Protein AF-A0A7S2Q9R3-F1 (afdb_monomer_lite)

Secondary structure (DSSP, 8-state):
---------S-HHHHHHHHHHTS-HHHHHHHTT--GGG---SSHHHHHHHHHHHTT--GGGGGSPPPSS-HHHHHHHHHHHHHHHHHHHHHHHHTT-TTTTT-TTPPPPTT--HHHHHHHHHHHHHTT--

pLDDT: mean 79.77, std 18.44, range [36.88, 96.44]

Structure (mmCIF, N/CA/C/O backbone):
data_AF-A0A7S2Q9R3-F1
#
_entry.id   AF-A0A7S2Q9R3-F1
#
loop_
_atom_site.group_PDB
_atom_site.id
_atom_site.type_symbol
_atom_site.label_atom_id
_atom_site.label_alt_id
_atom_site.label_comp_id
_atom_site.label_asym_id
_atom_site.label_entity_id
_atom_site.label_seq_id
_atom_site.pdbx_PDB_ins_code
_atom_site.Cartn_x
_atom_site.Cartn_y
_atom_site.Cartn_z
_atom_site.occupancy
_atom_site.B_iso_or_equiv
_atom_site.auth_seq_id
_atom_site.auth_comp_id
_atom_site.auth_asym_id
_atom_site.auth_atom_id
_atom_site.pdbx_PDB_model_num
ATOM 1 N N . GLY A 1 1 ? 52.108 -11.348 1.096 1.00 38.44 1 GLY A N 1
ATOM 2 C CA . GLY A 1 1 ? 50.704 -11.233 1.524 1.00 38.44 1 GLY A CA 1
ATOM 3 C C . GLY A 1 1 ? 50.099 -10.100 0.743 1.00 38.44 1 GLY A C 1
ATOM 4 O O . GLY A 1 1 ? 50.620 -9.000 0.836 1.00 38.44 1 GLY A O 1
ATOM 5 N N . VAL A 1 2 ? 49.121 -10.383 -0.111 1.00 39.88 2 VAL A N 1
ATOM 6 C CA . VAL A 1 2 ? 48.513 -9.357 -0.965 1.00 39.88 2 VAL A CA 1
ATOM 7 C C . VAL A 1 2 ? 47.555 -8.548 -0.098 1.00 39.88 2 VAL A C 1
ATOM 9 O O . VAL A 1 2 ? 46.639 -9.112 0.500 1.00 39.88 2 VAL A O 1
ATOM 12 N N . ALA A 1 3 ? 47.826 -7.251 0.036 1.00 40.12 3 ALA A N 1
ATOM 13 C CA . ALA A 1 3 ? 46.938 -6.315 0.703 1.00 40.12 3 ALA A CA 1
ATOM 14 C C . ALA A 1 3 ? 45.683 -6.154 -0.162 1.00 40.12 3 ALA A C 1
ATOM 16 O O . ALA A 1 3 ? 45.778 -5.768 -1.324 1.00 40.12 3 ALA A O 1
ATOM 17 N N . TYR A 1 4 ? 44.520 -6.497 0.388 1.00 43.09 4 TYR A N 1
ATOM 18 C CA . TYR A 1 4 ? 43.245 -6.227 -0.264 1.00 43.09 4 TYR A CA 1
ATOM 19 C C . TYR A 1 4 ? 42.955 -4.733 -0.141 1.00 43.09 4 TYR A C 1
ATOM 21 O O . TYR A 1 4 ? 42.504 -4.248 0.897 1.00 43.09 4 TYR A O 1
ATOM 29 N N . GLU A 1 5 ? 43.270 -4.005 -1.205 1.00 40.88 5 GLU A N 1
ATOM 30 C CA . GLU A 1 5 ? 42.852 -2.628 -1.407 1.00 40.88 5 GLU A CA 1
ATOM 31 C C . GLU A 1 5 ? 41.356 -2.653 -1.750 1.00 40.88 5 GLU A C 1
ATOM 33 O O . GLU A 1 5 ? 40.945 -3.095 -2.824 1.00 40.88 5 GLU A O 1
ATOM 38 N N . TRP A 1 6 ? 40.509 -2.271 -0.794 1.00 46.41 6 TRP A N 1
ATOM 39 C CA . TRP A 1 6 ? 39.071 -2.152 -1.023 1.00 46.41 6 TRP A CA 1
ATOM 40 C C . TRP A 1 6 ? 38.798 -0.910 -1.881 1.00 46.41 6 TRP A C 1
ATOM 42 O O . TRP A 1 6 ? 38.482 0.160 -1.361 1.00 46.41 6 TRP A O 1
ATOM 52 N N . GLU A 1 7 ? 38.916 -1.049 -3.204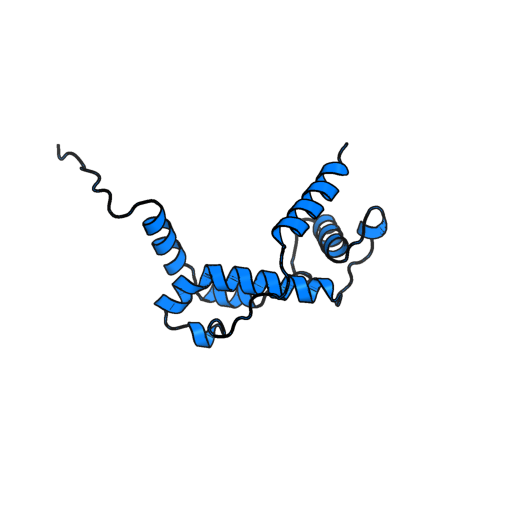 1.00 46.25 7 GLU A N 1
ATOM 53 C CA . GLU A 1 7 ? 38.433 -0.048 -4.158 1.00 46.25 7 GLU A CA 1
ATOM 54 C C . GLU A 1 7 ? 36.942 0.213 -3.894 1.00 46.25 7 GLU A C 1
ATOM 56 O O . GLU A 1 7 ? 36.100 -0.677 -4.032 1.00 46.25 7 GLU A O 1
ATOM 61 N N . HIS A 1 8 ? 36.604 1.447 -3.511 1.00 45.34 8 HIS A N 1
ATOM 62 C CA . HIS A 1 8 ? 35.232 1.935 -3.374 1.00 45.34 8 HIS A CA 1
ATOM 63 C C . HIS A 1 8 ? 34.519 1.952 -4.738 1.00 45.34 8 HIS A C 1
ATOM 65 O O . HIS A 1 8 ? 34.311 3.002 -5.346 1.00 45.34 8 HIS A O 1
ATOM 71 N N . LYS A 1 9 ? 34.111 0.782 -5.238 1.00 46.09 9 LYS A N 1
ATOM 72 C CA . LYS A 1 9 ? 33.249 0.659 -6.418 1.00 46.09 9 LYS A CA 1
ATOM 73 C C . LYS A 1 9 ? 31.791 0.808 -5.997 1.00 46.09 9 LYS A C 1
ATOM 75 O O . LYS A 1 9 ? 31.068 -0.164 -5.824 1.00 46.09 9 LYS A O 1
ATOM 80 N N . GLY A 1 10 ? 31.389 2.069 -5.842 1.00 46.31 10 GLY A N 1
ATOM 81 C CA . GLY A 1 10 ? 30.002 2.489 -5.660 1.00 46.31 10 GLY A CA 1
ATOM 82 C C . GLY A 1 10 ? 29.628 2.721 -4.197 1.00 46.31 10 GLY A C 1
ATOM 83 O O . GLY A 1 10 ? 29.591 1.795 -3.396 1.00 46.31 10 GLY A O 1
ATOM 84 N N . GLY A 1 11 ? 29.329 3.971 -3.836 1.00 50.28 11 GLY A N 1
ATOM 85 C CA . GLY A 1 11 ? 28.841 4.317 -2.496 1.00 50.28 11 GLY A CA 1
ATOM 86 C C . GLY A 1 11 ? 27.493 3.660 -2.156 1.00 50.28 11 GLY A C 1
ATOM 87 O O . GLY A 1 11 ? 26.920 2.920 -2.955 1.00 50.28 11 GLY A O 1
ATOM 88 N N . ALA A 1 12 ? 26.931 3.978 -0.985 1.00 54.56 12 ALA A N 1
ATOM 89 C CA . ALA A 1 12 ? 25.660 3.423 -0.487 1.00 54.56 12 ALA A CA 1
ATOM 90 C C . ALA A 1 12 ? 24.499 3.432 -1.515 1.00 54.56 12 ALA A C 1
ATOM 92 O O . ALA A 1 12 ? 23.642 2.547 -1.503 1.00 54.56 12 ALA A O 1
ATOM 93 N N . HIS A 1 13 ? 24.499 4.390 -2.446 1.00 52.59 13 HIS A N 1
ATOM 94 C CA . HIS A 1 13 ? 23.534 4.489 -3.544 1.00 52.59 13 HIS A CA 1
ATOM 95 C C . HIS A 1 13 ? 23.676 3.387 -4.610 1.00 52.59 13 HIS A C 1
ATOM 97 O O . HIS A 1 13 ? 22.663 2.882 -5.090 1.00 52.59 13 HIS A O 1
ATOM 103 N N . ALA A 1 14 ? 24.898 2.962 -4.943 1.00 58.28 14 ALA A N 1
ATOM 104 C CA . ALA A 1 14 ? 25.141 1.900 -5.922 1.00 58.28 14 ALA A CA 1
ATOM 105 C C . ALA A 1 14 ? 24.702 0.527 -5.385 1.00 58.28 14 ALA A C 1
ATOM 107 O O . ALA A 1 14 ? 24.071 -0.249 -6.099 1.00 58.28 14 ALA A O 1
ATOM 108 N N . PHE A 1 15 ? 24.939 0.265 -4.094 1.00 67.44 15 PHE A N 1
ATOM 109 C CA . PHE A 1 15 ? 24.439 -0.938 -3.422 1.00 67.44 15 PHE A CA 1
ATOM 110 C C . PHE A 1 15 ? 22.910 -0.970 -3.330 1.00 67.44 15 PHE A C 1
ATOM 112 O O . PHE A 1 15 ? 22.306 -2.040 -3.403 1.00 67.44 15 PHE A O 1
ATOM 119 N N . LYS A 1 16 ? 22.258 0.189 -3.173 1.00 71.88 16 LYS A N 1
ATOM 120 C CA . LYS A 1 16 ? 20.793 0.278 -3.203 1.00 71.88 16 LYS A CA 1
ATOM 121 C C . LYS A 1 16 ? 20.251 -0.072 -4.591 1.00 71.88 16 LYS A C 1
ATOM 123 O O . LYS A 1 16 ? 19.437 -0.984 -4.685 1.00 71.88 16 LYS A O 1
ATOM 128 N N . ALA A 1 17 ? 20.765 0.568 -5.640 1.00 71.44 17 ALA A N 1
ATOM 129 C CA . ALA A 1 17 ? 20.323 0.325 -7.011 1.00 71.44 17 ALA A CA 1
ATOM 130 C C . ALA A 1 17 ? 20.529 -1.139 -7.444 1.00 71.44 17 ALA A C 1
ATOM 132 O O . ALA A 1 17 ? 19.622 -1.751 -8.000 1.00 71.44 17 ALA A O 1
ATOM 133 N N . ALA A 1 18 ? 21.680 -1.738 -7.114 1.00 75.69 18 ALA A N 1
ATOM 134 C CA . ALA A 1 18 ? 21.951 -3.144 -7.417 1.00 75.69 18 ALA A CA 1
ATOM 135 C C . ALA A 1 18 ? 20.953 -4.102 -6.739 1.00 75.69 18 ALA A C 1
ATOM 137 O O . ALA A 1 18 ? 20.521 -5.079 -7.348 1.00 75.69 18 ALA A O 1
ATOM 138 N N . ARG A 1 19 ? 20.548 -3.810 -5.492 1.00 75.62 19 ARG A N 1
ATOM 139 C CA . ARG A 1 19 ? 19.528 -4.601 -4.782 1.00 75.62 19 ARG A CA 1
ATOM 140 C C . ARG A 1 19 ? 18.133 -4.419 -5.369 1.00 75.62 19 ARG A C 1
ATOM 142 O O . ARG A 1 19 ? 17.392 -5.391 -5.448 1.00 75.62 19 ARG A O 1
ATOM 149 N N . GLU A 1 20 ? 17.781 -3.201 -5.767 1.00 81.12 20 GLU A N 1
ATOM 150 C CA . GLU A 1 20 ? 16.466 -2.904 -6.342 1.00 81.12 20 GLU A CA 1
ATOM 151 C C . GLU A 1 20 ? 16.290 -3.570 -7.706 1.00 81.12 20 GLU A C 1
ATOM 153 O O . GLU A 1 20 ? 15.246 -4.163 -7.943 1.00 81.12 20 GLU A O 1
ATOM 158 N N . VAL A 1 21 ? 17.317 -3.578 -8.563 1.00 84.69 21 VAL A N 1
ATOM 159 C CA . VAL A 1 21 ? 17.271 -4.275 -9.863 1.00 84.69 21 VAL A CA 1
ATOM 160 C C . VAL A 1 21 ? 17.128 -5.791 -9.696 1.00 84.69 21 VAL A C 1
ATOM 162 O O . VAL A 1 21 ? 16.376 -6.425 -10.434 1.00 84.69 21 VAL A O 1
ATOM 165 N N . ALA A 1 22 ? 17.793 -6.371 -8.693 1.00 84.38 22 ALA A N 1
ATOM 166 C CA . ALA A 1 22 ? 17.745 -7.804 -8.409 1.00 84.38 22 ALA A CA 1
ATOM 167 C C . ALA A 1 22 ? 16.432 -8.279 -7.749 1.00 84.38 22 ALA A C 1
ATOM 169 O O . ALA A 1 22 ? 16.292 -9.471 -7.463 1.00 84.38 22 ALA A O 1
ATOM 170 N N . PHE A 1 23 ? 15.478 -7.381 -7.473 1.00 85.50 23 PHE A N 1
ATOM 171 C CA . PHE A 1 23 ? 14.215 -7.764 -6.850 1.00 85.50 23 PHE A CA 1
ATOM 172 C C . PHE A 1 23 ? 13.397 -8.703 -7.768 1.00 85.50 23 PHE A C 1
ATOM 174 O O . PHE A 1 23 ? 13.255 -8.420 -8.956 1.00 85.50 23 PHE A O 1
ATOM 181 N N . PRO A 1 24 ? 12.823 -9.814 -7.266 1.00 90.56 24 PRO A N 1
ATOM 182 C CA . PRO A 1 24 ? 12.104 -10.761 -8.120 1.00 90.56 24 PRO A CA 1
ATOM 183 C C . PRO A 1 24 ? 10.803 -10.191 -8.709 1.00 90.56 24 PRO A C 1
ATOM 185 O O . PRO A 1 24 ? 9.879 -9.828 -7.975 1.00 90.56 24 PRO A O 1
ATOM 188 N N . LEU A 1 25 ? 10.670 -10.208 -10.038 1.00 90.88 25 LEU A N 1
ATOM 189 C CA . LEU A 1 25 ? 9.479 -9.695 -10.736 1.00 90.88 25 LEU A CA 1
ATOM 190 C C . LEU A 1 25 ? 8.192 -10.461 -10.403 1.00 90.88 25 LEU A C 1
ATOM 192 O O . LEU A 1 25 ? 7.116 -9.868 -10.354 1.00 90.88 25 LEU A O 1
ATOM 196 N N . ASP A 1 26 ? 8.281 -11.760 -10.116 1.00 91.81 26 ASP A N 1
ATOM 197 C CA . ASP A 1 26 ? 7.114 -12.545 -9.698 1.00 91.81 26 ASP A CA 1
ATOM 198 C C . ASP A 1 26 ? 6.563 -12.077 -8.348 1.00 91.81 26 ASP A C 1
ATOM 200 O O . ASP A 1 26 ? 5.348 -12.072 -8.132 1.00 91.81 26 ASP A O 1
ATOM 204 N N . LEU A 1 27 ? 7.447 -11.651 -7.440 1.00 90.31 27 LEU A N 1
ATOM 205 C CA . LEU A 1 27 ? 7.034 -11.027 -6.185 1.00 90.31 27 LEU A CA 1
ATOM 206 C C . LEU A 1 27 ? 6.454 -9.641 -6.442 1.00 90.31 27 LEU A C 1
ATOM 208 O O . LEU A 1 27 ? 5.437 -9.305 -5.840 1.00 90.31 27 LEU A O 1
ATOM 212 N N . ALA A 1 28 ? 7.036 -8.877 -7.369 1.00 88.44 28 ALA A N 1
ATOM 213 C CA . ALA A 1 28 ? 6.507 -7.575 -7.758 1.00 88.44 28 ALA A CA 1
ATOM 214 C C . ALA A 1 28 ? 5.064 -7.683 -8.271 1.00 88.44 28 ALA A C 1
ATOM 216 O O . ALA A 1 28 ? 4.163 -7.004 -7.775 1.00 88.44 28 ALA A O 1
ATOM 217 N N . LYS A 1 29 ? 4.814 -8.622 -9.187 1.00 91.81 29 LYS A N 1
ATOM 218 C CA . LYS A 1 29 ? 3.482 -8.893 -9.735 1.00 91.81 29 LYS A CA 1
ATOM 219 C C . LYS A 1 29 ? 2.467 -9.256 -8.651 1.00 91.81 29 LYS A C 1
ATOM 221 O O . LYS A 1 29 ? 1.351 -8.745 -8.668 1.00 91.81 29 LYS A O 1
ATOM 226 N N . LYS A 1 30 ? 2.844 -10.127 -7.709 1.00 92.31 30 LYS A N 1
ATOM 227 C CA . LYS A 1 30 ? 1.970 -10.516 -6.589 1.00 92.31 30 LYS A CA 1
ATOM 228 C C . LYS A 1 30 ? 1.675 -9.332 -5.675 1.00 92.31 30 LYS A C 1
ATOM 230 O O . LYS A 1 30 ? 0.521 -9.107 -5.328 1.00 92.31 30 LYS A O 1
ATOM 235 N N . ALA A 1 31 ? 2.701 -8.564 -5.323 1.00 91.06 31 ALA A N 1
ATOM 236 C CA . ALA A 1 31 ? 2.581 -7.435 -4.415 1.00 91.06 31 ALA A CA 1
ATOM 237 C C . ALA A 1 31 ? 1.672 -6.325 -4.970 1.00 91.06 31 ALA A C 1
ATOM 239 O O . ALA A 1 31 ? 0.852 -5.786 -4.232 1.00 91.06 31 ALA A O 1
ATOM 240 N N . LEU A 1 32 ? 1.737 -6.043 -6.276 1.00 92.06 32 LEU A N 1
ATOM 241 C CA . LEU A 1 32 ? 0.853 -5.072 -6.940 1.00 92.06 32 LEU A CA 1
ATOM 242 C C . LEU A 1 32 ? -0.634 -5.478 -6.941 1.00 92.06 32 LEU A C 1
ATOM 244 O O . LEU A 1 32 ? -1.489 -4.631 -7.197 1.00 92.06 32 LEU A O 1
ATOM 248 N N . GLY A 1 33 ? -0.939 -6.754 -6.678 1.00 91.81 33 GLY A N 1
ATOM 249 C CA . GLY A 1 33 ? -2.299 -7.289 -6.585 1.00 91.81 33 GLY A CA 1
ATOM 250 C C . GLY A 1 33 ? -2.845 -7.415 -5.160 1.00 91.81 33 GLY A C 1
ATOM 251 O O . GLY A 1 33 ? -3.965 -7.894 -4.995 1.00 91.81 33 GLY A O 1
ATOM 252 N N . ILE A 1 34 ? -2.081 -7.029 -4.133 1.00 92.12 34 ILE A N 1
ATOM 253 C CA . ILE A 1 34 ? -2.513 -7.143 -2.735 1.00 92.12 34 ILE A CA 1
ATOM 254 C C . ILE A 1 34 ? -3.645 -6.154 -2.442 1.00 92.12 34 ILE A C 1
ATOM 256 O O . ILE A 1 34 ? -3.595 -4.990 -2.840 1.00 92.12 34 ILE A O 1
ATOM 260 N N . ARG A 1 35 ? -4.639 -6.619 -1.679 1.00 94.00 35 ARG A N 1
ATOM 261 C CA . ARG A 1 35 ? -5.666 -5.784 -1.053 1.00 94.00 35 ARG A CA 1
ATOM 262 C C . ARG A 1 35 ? -5.517 -5.863 0.461 1.00 94.00 35 ARG A C 1
ATOM 264 O O . ARG A 1 35 ? -5.397 -6.957 1.008 1.00 94.00 35 ARG A O 1
ATOM 271 N N . VAL A 1 36 ? -5.536 -4.720 1.140 1.00 93.75 36 VAL A N 1
ATOM 272 C CA . VAL A 1 36 ? -5.318 -4.638 2.593 1.00 93.75 36 VAL A CA 1
ATOM 273 C C . VAL A 1 36 ? -6.345 -5.450 3.385 1.00 93.75 36 VAL A C 1
ATOM 275 O O . VAL A 1 36 ? -5.983 -6.102 4.357 1.00 93.75 36 VAL A O 1
ATOM 278 N N . GLN A 1 37 ? -7.602 -5.478 2.938 1.00 94.25 37 GLN A N 1
ATOM 279 C CA . GLN A 1 37 ? -8.683 -6.205 3.605 1.00 94.25 37 GLN A CA 1
ATOM 280 C C . GLN A 1 37 ? -8.560 -7.735 3.514 1.00 94.25 37 GLN A C 1
ATOM 282 O O . GLN A 1 37 ? -9.166 -8.435 4.319 1.00 94.25 37 GLN A O 1
ATOM 287 N N . ASP A 1 38 ? -7.743 -8.248 2.588 1.00 93.62 38 ASP A N 1
ATOM 288 C CA . ASP A 1 38 ? -7.478 -9.686 2.443 1.00 93.62 38 ASP A CA 1
ATOM 289 C C . ASP A 1 38 ? -6.210 -10.124 3.188 1.00 93.62 38 ASP A C 1
ATOM 291 O O . ASP A 1 38 ? -5.830 -11.297 3.146 1.00 93.62 38 ASP A O 1
ATOM 295 N N . ALA A 1 39 ? -5.501 -9.184 3.819 1.00 89.50 39 ALA A N 1
ATOM 296 C CA . ALA A 1 39 ? -4.234 -9.473 4.461 1.00 89.50 39 ALA A CA 1
ATOM 297 C C . ALA A 1 39 ? -4.423 -10.413 5.659 1.00 89.50 39 ALA A C 1
ATOM 299 O O . ALA A 1 39 ? -5.307 -10.239 6.501 1.00 89.50 39 ALA A O 1
ATOM 300 N N . LEU A 1 40 ? -3.535 -11.399 5.754 1.00 90.56 40 LEU A N 1
ATOM 301 C CA . LEU A 1 40 ? -3.443 -12.275 6.913 1.00 90.56 40 LEU A CA 1
ATOM 302 C C . LEU A 1 40 ? -2.533 -11.639 7.964 1.00 90.56 40 LEU A C 1
ATOM 304 O O . LEU A 1 40 ? -1.515 -11.033 7.631 1.00 90.56 40 LEU A O 1
ATOM 308 N N . ALA A 1 41 ? -2.879 -11.833 9.231 1.00 91.38 41 ALA A N 1
ATOM 309 C CA . ALA A 1 41 ? -2.036 -11.479 10.363 1.00 91.38 41 ALA A CA 1
ATOM 310 C C . ALA A 1 41 ? -1.838 -12.712 11.244 1.00 91.38 41 ALA A C 1
ATOM 312 O O . ALA A 1 41 ? -2.705 -13.584 11.306 1.00 91.38 41 ALA A O 1
ATOM 313 N N . SER A 1 42 ? -0.701 -12.777 11.936 1.00 93.88 42 SER A N 1
ATOM 314 C CA . SER A 1 42 ? -0.430 -13.826 12.926 1.00 93.88 42 SER A CA 1
ATOM 315 C C . SER A 1 42 ? -1.380 -13.763 14.123 1.00 93.88 42 SER A C 1
ATOM 317 O O . SER A 1 42 ? -1.594 -14.776 14.781 1.00 93.88 42 SER A O 1
ATOM 319 N N . ASN A 1 43 ? -1.942 -12.584 14.389 1.00 94.69 43 ASN A N 1
ATOM 320 C CA . ASN A 1 43 ? -2.955 -12.343 15.402 1.00 94.69 43 ASN A CA 1
ATOM 321 C C . ASN A 1 43 ? -4.215 -11.765 14.738 1.00 94.69 43 ASN A C 1
ATOM 323 O O . ASN A 1 43 ? -4.156 -10.746 14.048 1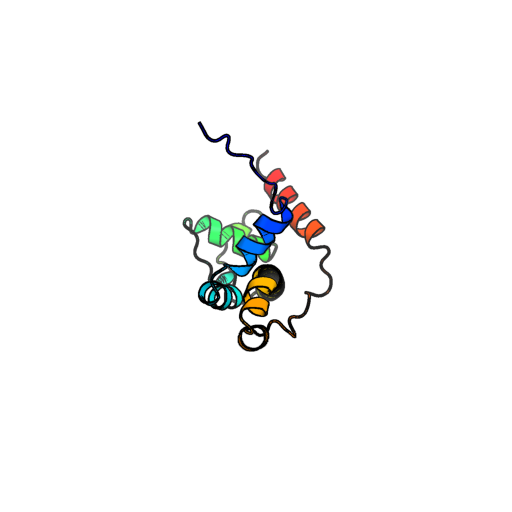.00 94.69 43 ASN A O 1
ATOM 327 N N . ASP A 1 44 ? -5.351 -12.430 14.938 1.00 94.00 44 ASP A N 1
ATOM 328 C CA . ASP A 1 44 ? -6.639 -12.015 14.378 1.00 94.00 44 ASP A CA 1
ATOM 329 C C . ASP A 1 44 ? -7.101 -10.658 14.926 1.00 94.00 44 ASP A C 1
ATOM 331 O O . ASP A 1 44 ? -7.666 -9.857 14.178 1.00 94.00 44 ASP A O 1
ATOM 335 N N . ASP A 1 45 ? -6.808 -10.382 16.199 1.00 94.50 45 ASP A N 1
ATOM 336 C CA . ASP A 1 45 ? -7.168 -9.124 16.852 1.00 94.50 45 ASP A CA 1
ATOM 337 C C . ASP A 1 45 ? -6.416 -7.951 16.216 1.00 94.50 45 ASP A C 1
ATOM 339 O O . ASP A 1 45 ? -7.036 -6.946 15.876 1.00 94.50 45 ASP A O 1
ATOM 343 N N . ASP A 1 46 ? -5.125 -8.119 15.909 1.00 94.44 46 ASP A N 1
ATOM 344 C CA . ASP A 1 46 ? -4.343 -7.098 15.202 1.00 94.44 46 ASP A CA 1
ATOM 345 C C . ASP A 1 46 ? -4.928 -6.824 13.812 1.00 94.44 46 ASP A C 1
ATOM 347 O O . ASP A 1 46 ? -5.098 -5.666 13.427 1.00 94.44 46 ASP A O 1
ATOM 351 N N . ARG A 1 47 ? -5.305 -7.874 13.058 1.00 95.38 47 ARG A N 1
ATOM 352 C CA . ARG A 1 47 ? -5.981 -7.697 11.758 1.00 95.38 47 ARG A CA 1
ATOM 353 C C . ARG A 1 47 ? -7.258 -6.880 11.934 1.00 95.38 47 ARG A C 1
ATOM 355 O O . ARG A 1 47 ? -7.492 -5.935 11.182 1.00 95.38 47 ARG A O 1
ATOM 362 N N . ARG A 1 48 ? -8.086 -7.242 12.916 1.00 95.38 48 ARG A N 1
ATOM 363 C CA . ARG A 1 48 ? -9.364 -6.581 13.199 1.00 95.38 48 ARG A CA 1
ATOM 364 C C . ARG A 1 48 ? -9.156 -5.109 13.542 1.00 95.38 48 ARG A C 1
ATOM 366 O O . ARG A 1 48 ? -9.774 -4.246 12.921 1.00 95.38 48 ARG A O 1
ATOM 373 N N . HIS A 1 49 ? -8.253 -4.827 14.474 1.00 95.50 49 HIS A N 1
ATOM 374 C CA . HIS A 1 49 ? -7.944 -3.480 14.944 1.00 95.50 49 HIS A CA 1
ATOM 375 C C . HIS A 1 49 ? -7.358 -2.616 13.832 1.00 95.50 49 HIS A C 1
ATOM 377 O O . HIS A 1 49 ? -7.826 -1.498 13.641 1.00 95.50 49 HIS A O 1
ATOM 383 N N . ILE A 1 50 ? -6.413 -3.131 13.039 1.00 94.38 50 ILE A N 1
ATOM 384 C CA . ILE A 1 50 ? -5.827 -2.410 11.897 1.00 94.38 50 ILE A CA 1
ATOM 385 C C . ILE A 1 50 ? -6.907 -2.049 10.876 1.00 94.38 50 ILE A C 1
ATOM 387 O O . ILE A 1 50 ? -7.023 -0.889 10.477 1.00 94.38 50 ILE A O 1
ATOM 391 N N . LEU A 1 51 ? -7.727 -3.021 10.468 1.00 95.69 51 LEU A N 1
ATOM 392 C CA . LEU A 1 51 ? -8.783 -2.784 9.484 1.00 95.69 51 LEU A CA 1
ATOM 393 C C . LEU A 1 51 ? -9.838 -1.800 9.999 1.00 95.69 51 LEU A C 1
ATOM 395 O O . LEU A 1 51 ? -10.323 -0.971 9.229 1.00 95.69 51 LEU A O 1
ATOM 399 N N . ASN A 1 52 ? -10.165 -1.845 11.289 1.00 96.44 52 ASN A N 1
ATOM 400 C CA . ASN A 1 52 ? -11.084 -0.894 11.908 1.00 96.44 52 ASN A CA 1
ATOM 401 C C . ASN A 1 52 ? -10.470 0.505 12.072 1.00 96.44 52 ASN A C 1
ATOM 403 O O . ASN A 1 52 ? -11.153 1.506 11.852 1.00 96.44 52 ASN A O 1
ATOM 407 N N . ALA A 1 53 ? -9.181 0.596 12.386 1.00 95.56 53 ALA A N 1
ATOM 408 C CA . ALA A 1 53 ? -8.472 1.865 12.482 1.00 95.56 53 ALA A CA 1
ATOM 409 C C . ALA A 1 53 ? -8.371 2.567 11.119 1.00 95.56 53 ALA A C 1
ATOM 411 O O . ALA A 1 53 ? -8.543 3.783 11.043 1.00 95.56 53 ALA A O 1
ATOM 412 N N . ILE A 1 54 ? -8.164 1.818 10.027 1.00 93.31 54 ILE A N 1
ATOM 413 C CA . ILE A 1 54 ? -8.131 2.371 8.661 1.00 93.31 54 ILE A CA 1
ATOM 414 C C . ILE A 1 54 ? -9.448 3.078 8.312 1.00 93.31 54 ILE A C 1
ATOM 416 O O . ILE A 1 54 ? -9.426 4.145 7.699 1.00 93.31 54 ILE A O 1
ATOM 420 N N . VAL A 1 55 ? -10.586 2.530 8.747 1.00 94.19 55 VAL A N 1
ATOM 421 C CA . VAL A 1 55 ? -11.913 3.138 8.534 1.00 94.19 55 VAL A CA 1
ATOM 422 C C . VAL A 1 55 ? -12.259 4.203 9.587 1.00 94.19 55 VAL A C 1
ATOM 424 O O . VAL A 1 55 ? -13.380 4.702 9.631 1.00 94.19 55 VAL A O 1
ATOM 427 N N . GLY A 1 56 ? -11.304 4.569 10.449 1.00 92.06 56 GLY A N 1
ATOM 428 C CA . GLY A 1 56 ? -11.443 5.634 11.443 1.00 92.06 56 GLY A CA 1
ATOM 429 C C . GLY A 1 56 ? -12.178 5.239 12.726 1.00 92.06 56 GLY A C 1
ATOM 430 O O . GLY A 1 56 ? -12.568 6.124 13.487 1.00 92.06 56 GLY A O 1
ATOM 431 N N . ARG A 1 57 ? -12.380 3.941 12.994 1.00 93.38 57 ARG A N 1
ATOM 432 C CA . ARG A 1 57 ? -12.946 3.481 14.274 1.00 93.38 57 ARG A CA 1
ATOM 433 C C . ARG A 1 57 ? -11.907 3.617 15.389 1.00 93.38 57 ARG A C 1
ATOM 435 O O . ARG A 1 57 ? -10.716 3.408 15.176 1.00 93.38 57 ARG A O 1
ATOM 442 N N . THR A 1 58 ? -12.378 3.931 16.591 1.00 92.75 58 THR A N 1
ATOM 443 C CA . THR A 1 58 ? -11.552 4.092 17.795 1.00 92.75 58 THR A CA 1
ATOM 444 C C . THR A 1 58 ? -12.236 3.458 19.009 1.00 92.75 58 THR A C 1
ATOM 446 O O . THR A 1 58 ? -13.437 3.168 18.979 1.00 92.75 58 THR A O 1
ATOM 449 N N . GLY A 1 59 ? -11.472 3.214 20.080 1.00 93.69 59 GLY A N 1
ATOM 450 C CA . GLY A 1 59 ? -11.981 2.623 21.322 1.00 93.69 59 GLY A CA 1
ATOM 451 C C . GLY A 1 59 ? -12.685 1.286 21.078 1.00 93.69 59 GLY A C 1
ATOM 452 O O . GLY A 1 59 ? -12.178 0.438 20.351 1.00 93.69 59 GLY A O 1
ATOM 453 N N . GLN A 1 60 ? -13.897 1.126 21.619 1.00 93.81 60 GLN A N 1
ATOM 454 C CA . GLN A 1 60 ? -14.698 -0.094 21.429 1.00 93.81 60 GLN A CA 1
ATOM 455 C C . GLN A 1 60 ? -15.060 -0.382 19.963 1.00 93.81 60 GLN A C 1
ATOM 457 O O . GLN A 1 60 ? -15.366 -1.520 19.617 1.00 93.81 60 GLN A O 1
ATOM 462 N N . GLY A 1 61 ? -14.986 0.618 19.078 1.00 91.31 61 GLY A N 1
ATOM 463 C CA . GLY A 1 61 ? -15.179 0.416 17.645 1.00 91.31 61 GLY A CA 1
ATOM 464 C C . GLY A 1 61 ? -14.117 -0.485 17.004 1.00 91.31 61 GLY A C 1
ATOM 465 O O . GLY A 1 61 ? -14.385 -1.068 15.956 1.00 91.31 61 GLY A O 1
ATOM 466 N N . LEU A 1 62 ? -12.936 -0.631 17.619 1.00 95.19 62 LEU A N 1
ATOM 467 C CA . LEU A 1 62 ? -11.873 -1.517 17.131 1.00 95.19 62 LEU A CA 1
ATOM 468 C C . LEU A 1 62 ? -12.230 -3.003 17.259 1.00 95.19 62 LEU A C 1
ATOM 470 O O . LEU A 1 62 ? -11.729 -3.806 16.475 1.00 95.19 62 LEU A O 1
ATOM 474 N N . GLU A 1 63 ? -13.144 -3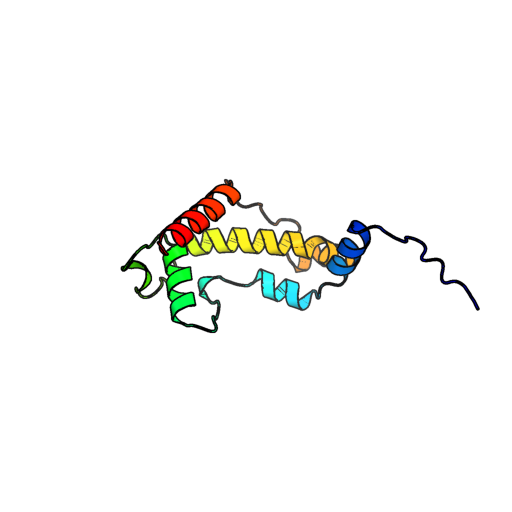.356 18.164 1.00 95.94 63 GLU A N 1
ATOM 475 C CA . GLU A 1 63 ? -13.569 -4.743 18.394 1.00 95.94 63 GLU A CA 1
ATOM 476 C C . GLU A 1 63 ? -14.643 -5.230 17.417 1.00 95.94 63 GLU A C 1
ATOM 478 O O . GLU A 1 63 ? -14.975 -6.415 17.378 1.00 95.94 63 GLU A O 1
ATOM 483 N N . LEU A 1 64 ? -15.205 -4.330 16.610 1.00 94.50 64 LEU A N 1
ATOM 484 C CA . LEU A 1 64 ? -16.246 -4.681 15.653 1.00 94.50 64 LEU A CA 1
ATOM 485 C C . LEU A 1 64 ? -15.703 -5.581 14.539 1.00 94.50 64 LEU A C 1
ATOM 487 O O . LEU A 1 64 ? -14.524 -5.541 14.187 1.00 94.50 64 LEU A O 1
ATOM 491 N N . ALA A 1 65 ? -16.588 -6.344 13.901 1.00 94.88 65 ALA A N 1
ATOM 492 C CA . ALA A 1 65 ? -16.231 -7.018 12.660 1.00 94.88 65 ALA A CA 1
ATOM 493 C C . ALA A 1 65 ? -15.777 -5.971 11.613 1.00 94.88 65 ALA A C 1
ATOM 495 O O . ALA A 1 65 ? -16.471 -4.955 11.427 1.00 94.88 65 ALA A O 1
ATOM 496 N N . PRO A 1 66 ? -14.627 -6.176 10.941 1.00 94.06 66 PRO A N 1
ATOM 497 C CA . PRO A 1 66 ? -14.173 -5.271 9.899 1.00 94.06 66 PRO A CA 1
ATOM 498 C C . PRO A 1 66 ? -15.148 -5.274 8.728 1.00 94.06 66 PRO A C 1
ATOM 500 O O . PRO A 1 66 ? -15.707 -6.314 8.370 1.00 94.06 66 PRO A O 1
ATOM 503 N N . SER A 1 67 ? -15.330 -4.108 8.111 1.00 92.31 67 SER A N 1
ATOM 504 C CA . SER A 1 67 ? -16.022 -4.037 6.825 1.00 92.31 67 SER A CA 1
ATOM 505 C C . SER A 1 67 ? -15.233 -4.828 5.775 1.00 92.31 67 SER A C 1
ATOM 507 O O . SER A 1 67 ? -14.016 -4.958 5.882 1.00 92.31 67 SER A O 1
ATOM 509 N N . GLN A 1 68 ? -15.908 -5.359 4.758 1.00 88.38 68 GLN A N 1
ATOM 510 C CA . GLN A 1 68 ? -15.236 -5.977 3.608 1.00 88.38 68 GLN A CA 1
ATOM 511 C C . GLN A 1 68 ? -15.010 -4.973 2.467 1.00 88.38 68 GLN A C 1
ATOM 513 O O . GLN A 1 68 ? -14.031 -5.088 1.733 1.00 88.38 68 GLN A O 1
ATOM 518 N N . ASP A 1 69 ? -15.858 -3.942 2.379 1.00 89.62 69 ASP A N 1
ATOM 519 C CA . ASP A 1 69 ? -15.940 -3.033 1.229 1.00 89.62 69 ASP A CA 1
ATOM 520 C C . ASP A 1 69 ? -15.982 -1.554 1.654 1.00 89.62 69 ASP A C 1
ATOM 522 O O . ASP A 1 69 ? -16.778 -0.760 1.153 1.00 89.62 69 ASP A O 1
ATOM 526 N N . ASP A 1 70 ? -15.138 -1.158 2.610 1.00 94.19 70 ASP A N 1
ATOM 527 C CA . ASP A 1 70 ? -15.031 0.253 2.992 1.00 94.19 70 ASP A CA 1
ATOM 528 C C . ASP A 1 70 ? -14.212 1.069 1.963 1.00 94.19 70 ASP A C 1
ATOM 530 O O . ASP A 1 70 ? -13.102 0.656 1.600 1.00 94.19 70 ASP A O 1
ATOM 534 N N . PRO A 1 71 ? -14.688 2.252 1.519 1.00 93.06 71 PRO A N 1
ATOM 535 C CA . PRO A 1 71 ? -13.941 3.128 0.613 1.00 93.06 71 PRO A CA 1
ATOM 536 C C . PRO A 1 71 ? -12.541 3.518 1.110 1.00 93.06 71 PRO A C 1
ATOM 538 O O . PRO A 1 71 ? -11.652 3.775 0.292 1.00 93.06 71 PRO A O 1
ATOM 541 N N . ALA A 1 72 ? -12.311 3.549 2.427 1.00 91.38 72 ALA A N 1
ATOM 542 C CA . ALA A 1 72 ? -10.993 3.811 2.996 1.00 91.38 72 ALA A CA 1
ATOM 543 C C . ALA A 1 72 ? -9.972 2.728 2.611 1.00 91.38 72 ALA A C 1
ATOM 545 O O . ALA A 1 72 ? -8.803 3.045 2.373 1.00 91.38 72 ALA A O 1
ATOM 546 N N . TYR A 1 73 ? -10.399 1.467 2.460 1.00 93.94 73 TYR A N 1
ATOM 547 C CA . TYR A 1 73 ? -9.525 0.407 1.954 1.00 93.94 73 TYR A CA 1
ATOM 548 C C . TYR A 1 73 ? -9.151 0.646 0.500 1.00 93.94 73 TYR A C 1
ATOM 550 O O . TYR A 1 73 ? -7.988 0.492 0.142 1.00 93.94 73 TYR A O 1
ATOM 558 N N . SER A 1 74 ? -10.098 1.063 -0.344 1.00 91.75 74 SER A N 1
ATOM 559 C CA . SER A 1 74 ? -9.812 1.388 -1.745 1.00 91.75 74 SER A CA 1
ATOM 560 C C . SER A 1 74 ? -8.777 2.506 -1.860 1.00 91.75 74 SER A C 1
ATOM 562 O O . SER A 1 74 ? -7.820 2.367 -2.619 1.00 91.75 74 SER A O 1
ATOM 564 N N . GLN A 1 75 ? -8.919 3.570 -1.065 1.00 90.12 75 GLN A N 1
ATOM 565 C CA . GLN A 1 75 ? -7.951 4.672 -1.027 1.00 90.12 75 GLN A CA 1
ATOM 566 C C . GLN A 1 75 ? -6.561 4.188 -0.592 1.00 90.12 75 GLN A C 1
ATOM 568 O O . GLN A 1 75 ? -5.568 4.457 -1.270 1.00 90.12 75 GLN A O 1
ATOM 573 N N . LEU A 1 76 ? -6.489 3.410 0.493 1.00 91.19 76 LEU A N 1
ATOM 574 C CA . LEU A 1 76 ? -5.224 2.868 0.984 1.00 91.19 76 LEU A CA 1
ATOM 575 C C . LEU A 1 76 ? -4.579 1.895 -0.015 1.00 91.19 76 LEU A C 1
ATOM 577 O O . LEU A 1 76 ? -3.367 1.940 -0.216 1.00 91.19 76 LEU A O 1
ATOM 581 N N . ASN A 1 77 ? -5.369 1.051 -0.679 1.00 92.75 77 ASN A N 1
ATOM 582 C CA . ASN A 1 77 ? -4.887 0.115 -1.694 1.00 92.75 77 ASN A CA 1
ATOM 583 C C . ASN A 1 77 ? -4.264 0.847 -2.892 1.00 92.75 77 ASN A C 1
ATOM 585 O O . ASN A 1 77 ? -3.222 0.416 -3.383 1.00 92.75 77 ASN A O 1
ATOM 589 N N . VAL A 1 78 ? -4.843 1.970 -3.335 1.00 90.88 78 VAL A N 1
ATOM 590 C CA . VAL A 1 78 ? -4.242 2.813 -4.386 1.00 90.88 78 VAL A CA 1
ATOM 591 C C . VAL A 1 78 ? -2.882 3.350 -3.932 1.00 90.88 78 VAL A C 1
ATOM 593 O O . VAL A 1 78 ? -1.896 3.209 -4.659 1.00 90.88 78 VAL A O 1
ATOM 596 N N . ALA A 1 79 ? -2.795 3.884 -2.710 1.00 89.56 79 ALA A N 1
ATOM 597 C CA . ALA A 1 79 ? -1.544 4.418 -2.172 1.00 89.56 79 ALA A CA 1
ATOM 598 C C . ALA A 1 79 ? -0.461 3.337 -1.995 1.00 89.56 79 ALA A C 1
ATOM 600 O O . ALA A 1 79 ? 0.697 3.537 -2.372 1.00 89.56 79 ALA A O 1
ATOM 601 N N . LEU A 1 80 ? -0.824 2.165 -1.464 1.00 90.81 80 LEU A N 1
ATOM 602 C CA . LEU A 1 80 ? 0.088 1.027 -1.316 1.00 90.81 80 LEU A CA 1
ATOM 603 C C . LEU A 1 80 ? 0.577 0.518 -2.671 1.00 90.81 80 LEU A C 1
ATOM 605 O O . LEU A 1 80 ? 1.778 0.305 -2.843 1.00 90.81 80 LEU A O 1
ATOM 609 N N . ARG A 1 81 ? -0.326 0.377 -3.648 1.00 92.44 81 ARG A N 1
ATOM 610 C CA . ARG A 1 81 ? 0.026 -0.045 -5.006 1.00 92.44 81 ARG A CA 1
ATOM 611 C C . ARG A 1 81 ? 1.013 0.921 -5.651 1.00 92.44 81 ARG A C 1
ATOM 613 O O . ARG A 1 81 ? 1.990 0.465 -6.240 1.00 92.44 81 ARG A O 1
ATOM 620 N N . TRP A 1 82 ? 0.801 2.228 -5.505 1.00 91.38 82 TRP A N 1
ATOM 621 C CA . TRP A 1 82 ? 1.736 3.236 -6.003 1.00 91.38 82 TRP A CA 1
ATOM 622 C C . TRP A 1 82 ? 3.109 3.137 -5.319 1.00 91.38 82 TRP A C 1
ATOM 624 O O . TRP A 1 82 ? 4.131 3.096 -6.003 1.00 91.38 82 TRP A O 1
ATOM 634 N N . ARG A 1 83 ? 3.162 2.996 -3.985 1.00 89.88 83 ARG A N 1
ATOM 635 C CA . ARG A 1 83 ? 4.438 2.830 -3.256 1.00 89.88 83 ARG A CA 1
ATOM 636 C C . ARG A 1 83 ? 5.208 1.590 -3.703 1.00 89.88 83 ARG A C 1
ATOM 638 O O . ARG A 1 83 ? 6.413 1.666 -3.937 1.00 89.88 83 ARG A O 1
ATOM 645 N N . LEU A 1 84 ? 4.518 0.458 -3.832 1.00 90.69 84 LEU A N 1
ATOM 646 C CA . LEU A 1 84 ? 5.119 -0.791 -4.299 1.00 90.69 84 LEU A CA 1
ATOM 647 C C . LEU A 1 84 ? 5.632 -0.650 -5.734 1.00 90.69 84 LEU A C 1
ATOM 649 O O . LEU A 1 84 ? 6.759 -1.041 -6.021 1.00 90.69 84 LEU A O 1
ATOM 653 N N . ALA A 1 85 ? 4.853 -0.016 -6.609 1.00 91.25 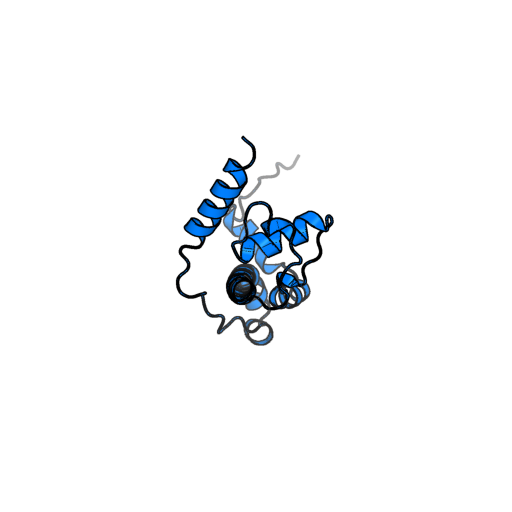85 ALA A N 1
ATOM 654 C CA . ALA A 1 85 ? 5.259 0.270 -7.977 1.00 91.25 85 ALA A CA 1
ATOM 655 C C . ALA A 1 85 ? 6.535 1.111 -8.062 1.00 91.25 85 ALA A C 1
ATOM 657 O O . ALA A 1 85 ? 7.431 0.763 -8.826 1.00 91.25 85 ALA A O 1
ATOM 658 N N . MET A 1 86 ? 6.651 2.172 -7.259 1.00 89.25 86 MET A N 1
ATOM 659 C CA . MET A 1 86 ? 7.860 3.003 -7.232 1.00 89.25 86 MET A CA 1
ATOM 660 C C . MET A 1 86 ? 9.081 2.223 -6.740 1.00 89.25 86 MET A C 1
ATOM 662 O O . MET A 1 86 ? 10.160 2.353 -7.312 1.00 89.25 86 MET A O 1
ATOM 666 N N . ALA A 1 87 ? 8.912 1.360 -5.735 1.00 85.81 87 ALA A N 1
ATOM 667 C CA . ALA A 1 87 ? 9.990 0.494 -5.256 1.00 85.81 87 ALA A CA 1
ATOM 668 C C . ALA A 1 87 ? 10.431 -0.550 -6.302 1.00 85.81 87 ALA A C 1
ATOM 670 O O . ALA A 1 87 ? 11.596 -0.934 -6.342 1.00 85.81 87 ALA A O 1
ATOM 671 N N . MET A 1 88 ? 9.509 -1.009 -7.152 1.00 88.50 88 MET A N 1
ATOM 672 C CA . MET A 1 88 ? 9.753 -2.052 -8.160 1.00 88.50 88 MET A CA 1
ATOM 673 C C . MET A 1 88 ? 10.182 -1.501 -9.520 1.00 88.50 88 MET A C 1
ATOM 675 O O . MET A 1 88 ? 10.652 -2.268 -10.362 1.00 88.50 88 MET A O 1
ATOM 679 N N . PHE A 1 89 ? 10.036 -0.194 -9.739 1.00 89.31 89 PHE A N 1
ATOM 680 C CA . PHE A 1 89 ? 10.300 0.452 -11.020 1.00 89.31 89 PHE A CA 1
ATOM 681 C C . PHE A 1 89 ? 11.697 0.129 -11.584 1.00 89.31 89 PHE A C 1
ATOM 683 O O . PHE A 1 89 ? 11.758 -0.268 -12.746 1.00 89.31 89 PHE A O 1
ATOM 690 N N . PRO A 1 90 ? 12.803 0.184 -10.807 1.00 87.88 90 PRO A N 1
ATOM 691 C CA . PRO A 1 90 ? 14.136 -0.110 -11.341 1.00 87.88 90 PRO A CA 1
ATOM 692 C C . PRO A 1 90 ? 14.290 -1.549 -11.853 1.00 87.88 90 PRO A C 1
ATOM 694 O O . PRO A 1 90 ? 14.877 -1.773 -12.910 1.00 87.88 90 PRO A O 1
ATOM 697 N N . SER A 1 91 ? 13.736 -2.531 -11.132 1.00 89.06 91 SER A N 1
ATOM 698 C CA . SER A 1 9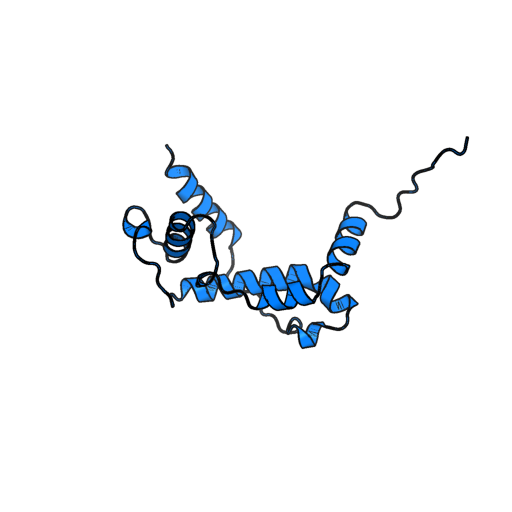1 ? 13.748 -3.937 -11.562 1.00 89.06 91 SER A CA 1
ATOM 699 C C . SER A 1 91 ? 12.915 -4.143 -12.825 1.00 89.06 91 SER A C 1
ATOM 701 O O . SER A 1 91 ? 13.359 -4.773 -13.785 1.00 89.06 91 SER A O 1
ATOM 703 N N . ALA A 1 92 ? 11.712 -3.568 -12.847 1.00 90.69 92 ALA A N 1
ATOM 704 C CA . ALA A 1 92 ? 10.792 -3.697 -13.964 1.00 90.69 92 ALA A CA 1
ATOM 705 C C . ALA A 1 92 ? 11.312 -3.014 -15.238 1.00 90.69 92 ALA A C 1
ATOM 707 O O . ALA A 1 92 ? 11.121 -3.555 -16.326 1.00 90.69 92 ALA A O 1
ATOM 708 N N . ASP A 1 93 ? 11.981 -1.867 -15.115 1.00 92.12 93 ASP A N 1
ATOM 709 C CA . ASP A 1 93 ? 12.624 -1.170 -16.231 1.00 92.12 93 ASP A CA 1
ATOM 710 C C . ASP A 1 93 ? 13.806 -1.977 -16.778 1.00 92.12 93 ASP A C 1
ATOM 712 O O . ASP A 1 93 ? 13.841 -2.302 -17.966 1.00 92.12 93 ASP A O 1
ATOM 716 N N . SER A 1 94 ? 14.704 -2.433 -15.894 1.00 89.56 94 SER A N 1
ATOM 717 C CA . SER A 1 94 ? 15.852 -3.265 -16.280 1.00 89.56 94 SER A CA 1
ATOM 718 C C . SER A 1 94 ? 15.447 -4.567 -16.977 1.00 89.56 94 SER A C 1
ATOM 720 O O . SER A 1 94 ? 16.227 -5.106 -17.761 1.00 89.56 94 SER A O 1
ATOM 722 N N . ALA A 1 95 ? 14.258 -5.090 -16.683 1.00 90.56 95 ALA A N 1
ATOM 723 C CA . ALA A 1 95 ? 13.728 -6.308 -17.280 1.00 90.56 95 ALA A CA 1
ATOM 724 C C . ALA A 1 95 ? 12.736 -6.065 -18.432 1.00 90.56 95 ALA A C 1
ATOM 726 O O . ALA A 1 95 ? 12.081 -7.010 -18.877 1.00 90.56 95 ALA A O 1
ATOM 727 N N . GLY A 1 96 ? 12.549 -4.819 -18.883 1.00 93.31 96 GLY A N 1
ATOM 728 C CA . GLY A 1 96 ? 11.612 -4.486 -19.965 1.00 93.31 96 GLY A CA 1
ATOM 729 C C . GLY A 1 96 ? 10.147 -4.832 -19.661 1.00 93.31 96 GLY A C 1
ATOM 730 O O . GLY A 1 96 ? 9.363 -5.085 -20.570 1.00 93.31 96 GLY A O 1
ATOM 731 N N . SER A 1 97 ? 9.771 -4.874 -18.382 1.00 93.44 97 SER A N 1
ATOM 732 C CA . SER A 1 97 ? 8.484 -5.383 -17.886 1.00 93.44 97 SER A CA 1
ATOM 733 C C . SER A 1 97 ? 7.530 -4.288 -17.388 1.00 93.44 97 SER A C 1
ATOM 735 O O . SER A 1 97 ? 6.489 -4.600 -16.808 1.00 93.44 97 SER A O 1
ATOM 737 N N . LEU A 1 98 ? 7.845 -3.007 -17.618 1.00 92.50 98 LEU A N 1
ATOM 738 C CA . LEU A 1 98 ? 7.011 -1.874 -17.186 1.00 92.50 98 LEU A CA 1
ATOM 739 C C . LEU A 1 98 ? 5.562 -1.979 -17.682 1.00 92.50 98 LEU A C 1
ATOM 741 O O . LEU A 1 98 ? 4.635 -1.726 -16.915 1.00 92.50 98 LEU A O 1
ATOM 745 N N . ASP A 1 99 ? 5.363 -2.378 -18.939 1.00 92.69 99 ASP A N 1
ATOM 746 C CA . ASP A 1 99 ? 4.033 -2.527 -19.541 1.00 92.69 99 ASP A CA 1
ATOM 747 C C . ASP A 1 99 ? 3.283 -3.734 -18.974 1.00 92.69 99 ASP A C 1
ATOM 749 O O . ASP A 1 99 ? 2.127 -3.620 -18.570 1.00 92.69 99 ASP A O 1
ATOM 753 N N . ALA A 1 100 ? 3.968 -4.874 -18.854 1.00 90.81 100 ALA A N 1
ATOM 754 C CA . ALA A 1 100 ? 3.398 -6.106 -18.310 1.00 90.81 100 ALA A CA 1
ATOM 755 C C . ALA A 1 100 ? 2.947 -5.960 -16.844 1.00 90.81 100 ALA A C 1
ATOM 757 O O . ALA A 1 100 ? 2.011 -6.633 -16.413 1.00 90.81 100 ALA A O 1
ATOM 758 N N . LEU A 1 101 ? 3.603 -5.078 -16.085 1.00 89.50 101 LEU A N 1
ATOM 759 C CA . LEU A 1 101 ? 3.266 -4.758 -14.696 1.00 89.50 101 LEU A CA 1
ATOM 760 C C . LEU A 1 101 ? 2.365 -3.514 -14.558 1.00 89.50 101 LEU A C 1
ATOM 762 O O . LEU A 1 101 ? 1.962 -3.172 -13.446 1.00 89.50 101 LEU A O 1
ATOM 766 N N . GLY A 1 102 ? 2.024 -2.844 -15.664 1.00 91.25 102 GLY A N 1
ATOM 767 C CA . GLY A 1 102 ? 1.163 -1.658 -15.672 1.00 91.25 102 GLY A CA 1
ATOM 768 C C . GLY A 1 102 ? 1.774 -0.429 -14.990 1.00 91.25 102 GLY A C 1
ATOM 769 O O . GLY A 1 102 ? 1.040 0.402 -14.460 1.00 91.25 102 GLY A O 1
ATOM 770 N N . LEU A 1 103 ? 3.104 -0.312 -14.971 1.00 91.56 103 LEU A N 1
ATOM 771 C CA . LEU A 1 103 ? 3.820 0.732 -14.229 1.00 91.56 103 LEU A CA 1
ATOM 772 C C . LEU A 1 103 ? 3.958 2.053 -14.993 1.00 91.56 103 LEU A C 1
ATOM 774 O O . LEU A 1 103 ? 4.164 3.086 -14.366 1.00 91.56 103 LEU A O 1
ATOM 778 N N . ARG A 1 104 ? 3.822 2.058 -16.327 1.00 87.62 104 ARG A N 1
ATOM 779 C CA . ARG A 1 104 ? 3.970 3.290 -17.131 1.00 87.62 104 ARG A CA 1
ATOM 780 C C . ARG A 1 104 ? 2.926 4.359 -16.826 1.00 87.62 104 ARG A C 1
ATOM 782 O O . ARG A 1 104 ? 3.220 5.541 -16.928 1.00 87.62 104 ARG A O 1
ATOM 789 N N . ASN A 1 105 ? 1.721 3.923 -16.472 1.00 86.44 105 ASN A N 1
ATOM 790 C CA . ASN A 1 105 ? 0.559 4.787 -16.273 1.00 86.44 105 ASN A CA 1
ATOM 791 C C . ASN A 1 105 ? 0.072 4.743 -14.821 1.00 86.44 105 ASN A C 1
ATOM 793 O O . ASN A 1 105 ? -1.108 4.975 -14.560 1.00 86.44 105 ASN A O 1
ATOM 797 N N . ILE A 1 106 ? 0.941 4.367 -13.876 1.00 86.94 106 ILE A N 1
ATOM 798 C CA . ILE A 1 106 ? 0.539 4.332 -12.476 1.00 86.94 106 ILE A CA 1
ATOM 799 C C . ILE A 1 106 ? 0.338 5.758 -11.974 1.00 86.94 106 ILE A C 1
ATOM 801 O O . ILE A 1 106 ? 1.240 6.591 -12.027 1.00 86.94 106 ILE A O 1
ATOM 805 N N . GLN A 1 107 ? -0.876 6.044 -11.521 1.00 82.50 107 GLN A N 1
ATOM 806 C CA . GLN A 1 107 ? -1.236 7.367 -11.042 1.00 82.50 107 GLN A CA 1
ATOM 807 C C . GLN A 1 107 ? -0.776 7.531 -9.594 1.00 82.50 107 GLN A C 1
ATOM 809 O O . GLN A 1 107 ? -1.013 6.657 -8.757 1.00 82.50 107 GLN A O 1
ATOM 814 N N . GLU A 1 108 ? -0.115 8.650 -9.307 1.00 84.88 108 GLU A N 1
ATOM 815 C CA . GLU A 1 108 ? 0.128 9.070 -7.930 1.00 84.88 108 GLU A CA 1
ATOM 816 C C . GLU A 1 108 ? -1.217 9.345 -7.244 1.00 84.88 108 GLU A C 1
ATOM 818 O O . GLU A 1 108 ? -2.068 10.019 -7.832 1.00 84.88 108 GLU A O 1
ATOM 823 N N . PRO A 1 109 ? -1.458 8.810 -6.035 1.00 83.31 109 PRO A N 1
ATOM 824 C CA . PRO A 1 109 ? -2.691 9.086 -5.309 1.00 83.31 109 PRO A CA 1
ATOM 825 C C . PRO A 1 109 ? -2.878 10.598 -5.104 1.00 83.31 109 PRO A C 1
ATOM 827 O O . PRO A 1 109 ? -2.007 11.282 -4.564 1.00 83.31 109 PRO A O 1
ATOM 830 N N . GLU A 1 110 ? -4.030 11.128 -5.520 1.00 71.94 110 GLU A N 1
ATOM 831 C CA . GLU A 1 110 ? -4.346 12.550 -5.370 1.00 71.94 110 GLU A CA 1
ATOM 832 C C . GLU A 1 110 ? -4.460 12.947 -3.887 1.00 71.94 110 GLU A C 1
ATOM 834 O O . GLU A 1 110 ? -5.158 12.308 -3.099 1.00 71.94 110 GLU A O 1
ATOM 839 N N . GLY A 1 111 ? -3.797 14.045 -3.507 1.00 63.00 111 GLY A N 1
ATOM 840 C CA . GLY A 1 111 ? -4.009 14.717 -2.219 1.00 63.00 111 GLY A CA 1
ATOM 841 C C . GLY A 1 111 ? -3.151 14.252 -1.035 1.00 63.00 111 GLY A C 1
ATOM 842 O O . GLY A 1 111 ? -3.402 14.674 0.097 1.00 63.00 111 GLY A O 1
ATOM 843 N N . GLU A 1 112 ? -2.124 13.427 -1.228 1.00 54.28 112 GLU A N 1
ATOM 844 C CA . GLU A 1 112 ? -1.418 12.836 -0.090 1.00 54.28 112 GLU A CA 1
ATOM 845 C C . GLU A 1 112 ? -0.327 13.734 0.540 1.00 54.28 112 GLU A C 1
ATOM 847 O O . GLU A 1 112 ? 0.870 13.606 0.295 1.00 54.28 112 GLU A O 1
ATOM 852 N N . LYS A 1 113 ? -0.736 14.506 1.555 1.00 59.09 113 LYS A N 1
ATOM 853 C CA . LYS A 1 113 ? 0.063 14.745 2.778 1.00 59.09 113 LYS A CA 1
ATOM 854 C C . LYS A 1 113 ? 0.028 13.498 3.683 1.00 59.09 113 LYS A C 1
ATOM 856 O O . LYS A 1 113 ? -0.261 13.575 4.875 1.00 59.09 113 LYS A O 1
ATOM 861 N N . TRP A 1 114 ? 0.268 12.315 3.123 1.00 55.75 114 TRP A N 1
ATOM 862 C CA . TRP A 1 114 ? 0.156 11.028 3.823 1.00 55.75 114 TRP A CA 1
ATOM 863 C C . TRP A 1 114 ? 1.078 10.907 5.032 1.00 55.75 114 TRP A C 1
ATOM 865 O O . TRP A 1 114 ? 0.721 10.264 6.013 1.00 55.75 114 TRP A O 1
ATOM 875 N N . GLN A 1 115 ? 2.226 11.586 4.981 1.00 53.59 115 GLN A N 1
ATOM 876 C CA . GLN A 1 115 ? 3.147 11.741 6.106 1.00 53.59 115 GLN A CA 1
ATOM 877 C C . GLN A 1 115 ? 2.408 12.298 7.328 1.00 53.59 115 GLN A C 1
ATOM 879 O O . GLN A 1 115 ? 2.522 11.753 8.417 1.00 53.59 115 GLN A O 1
ATOM 884 N N . GLN A 1 116 ? 1.541 13.294 7.127 1.00 57.53 116 GLN A N 1
ATOM 885 C CA . GLN A 1 116 ? 0.780 13.933 8.202 1.00 57.53 116 GLN A CA 1
ATOM 886 C C . GLN A 1 116 ? -0.297 13.002 8.776 1.00 57.53 116 GLN A C 1
ATOM 888 O O . GLN A 1 116 ? -0.569 13.028 9.975 1.00 57.53 116 GLN A O 1
ATOM 893 N N . ARG A 1 117 ? -0.898 12.145 7.941 1.00 56.91 117 ARG A N 1
ATOM 894 C CA . ARG A 1 117 ? -1.932 11.189 8.370 1.00 56.91 117 ARG A CA 1
ATOM 895 C C . ARG A 1 117 ? -1.324 9.972 9.074 1.00 56.91 117 ARG A C 1
ATOM 897 O O . ARG A 1 117 ? -1.853 9.550 10.097 1.00 56.91 117 ARG A O 1
ATOM 904 N N . ALA A 1 118 ? -0.187 9.467 8.594 1.00 54.09 118 ALA A N 1
ATOM 905 C CA . ALA A 1 118 ? 0.594 8.426 9.261 1.00 54.09 118 ALA A CA 1
ATOM 906 C C . ALA A 1 118 ? 1.140 8.908 10.616 1.00 54.09 118 ALA A C 1
ATOM 908 O O . ALA A 1 118 ? 1.008 8.200 11.611 1.00 54.09 118 ALA A O 1
ATOM 909 N N . GLU A 1 119 ? 1.660 10.138 10.687 1.00 54.97 119 GLU A N 1
ATOM 910 C CA . GLU A 1 119 ? 2.059 10.771 11.950 1.00 54.97 119 GLU A CA 1
ATOM 911 C C . GLU A 1 119 ? 0.875 10.944 12.908 1.00 54.97 119 GLU A C 1
ATOM 913 O O . GLU A 1 119 ? 1.011 10.696 14.104 1.00 54.97 119 GLU A O 1
ATOM 918 N N . SER A 1 120 ? -0.296 11.342 12.403 1.00 57.81 120 SER A N 1
ATOM 919 C CA . SER A 1 120 ? -1.508 11.468 13.219 1.00 57.81 120 SER A CA 1
ATOM 920 C C . SER A 1 120 ? -1.983 10.121 13.766 1.00 57.81 120 SER A C 1
ATOM 922 O O . SER A 1 120 ? -2.384 10.054 14.925 1.00 57.81 120 SER A O 1
ATOM 924 N N . LEU A 1 121 ? -1.941 9.056 12.960 1.00 55.22 121 LEU A N 1
ATOM 925 C CA . LEU A 1 121 ? -2.298 7.702 13.390 1.00 55.22 121 LEU A CA 1
ATOM 926 C C . LEU A 1 121 ? -1.300 7.166 14.417 1.00 55.22 121 LEU A C 1
ATOM 928 O O . LEU A 1 121 ? -1.715 6.623 15.436 1.00 55.22 121 LEU A O 1
ATOM 932 N N . TYR A 1 122 ? -0.001 7.385 14.200 1.00 55.19 122 TYR A N 1
ATOM 933 C CA . TYR A 1 122 ? 1.030 7.022 15.168 1.00 55.19 122 TYR A CA 1
ATOM 934 C C . TYR A 1 122 ? 0.838 7.760 16.498 1.00 55.19 122 TYR A C 1
ATOM 936 O O . TYR A 1 122 ? 0.893 7.138 17.550 1.00 55.19 122 TYR A O 1
ATOM 944 N N . LYS A 1 123 ? 0.537 9.066 16.472 1.00 58.62 123 LYS A N 1
ATOM 945 C CA . LYS A 1 123 ? 0.235 9.843 17.687 1.00 58.62 123 LYS A CA 1
ATOM 946 C C . LYS A 1 123 ? -1.030 9.357 18.401 1.00 58.62 123 LYS A C 1
ATOM 948 O O . LYS A 1 123 ? -1.031 9.281 19.624 1.00 58.62 123 LYS A O 1
ATOM 953 N N . ALA A 1 124 ? -2.083 9.009 17.661 1.00 58.94 124 ALA A N 1
ATOM 954 C CA . ALA A 1 124 ? -3.325 8.490 18.237 1.00 58.94 124 ALA A CA 1
ATOM 955 C C . ALA A 1 124 ? -3.142 7.102 18.880 1.00 58.94 124 ALA A C 1
ATOM 957 O O . ALA A 1 124 ? -3.683 6.840 19.953 1.00 58.94 124 ALA A O 1
ATOM 958 N N . LEU A 1 125 ? -2.343 6.235 18.252 1.00 48.53 125 LEU A N 1
ATOM 959 C CA . LEU A 1 125 ? -1.991 4.914 18.780 1.00 48.53 125 LEU A CA 1
ATOM 960 C C . LEU A 1 125 ? -0.987 4.996 19.939 1.00 48.53 125 LEU A C 1
ATOM 962 O O . LEU A 1 125 ? -1.074 4.213 20.872 1.00 48.53 125 LEU A O 1
ATOM 966 N N . ALA A 1 126 ? -0.054 5.949 19.925 1.00 55.00 126 ALA A N 1
ATOM 967 C CA . ALA A 1 126 ? 0.900 6.142 21.018 1.00 55.00 126 ALA A CA 1
ATOM 968 C C . ALA A 1 126 ? 0.244 6.754 22.268 1.00 55.00 126 ALA A C 1
ATOM 970 O O . ALA A 1 126 ? 0.622 6.413 23.382 1.00 55.00 126 ALA A O 1
ATOM 971 N N . GLY A 1 127 ? -0.764 7.616 22.096 1.00 45.00 127 GLY A N 1
ATOM 972 C CA . GLY A 1 127 ? -1.502 8.241 23.202 1.00 45.00 127 GLY A CA 1
ATOM 973 C C . GLY A 1 127 ? -2.554 7.351 23.873 1.00 45.00 127 GLY A C 1
ATOM 974 O O . GLY A 1 127 ? -3.267 7.827 24.747 1.00 45.00 127 GLY A O 1
ATOM 975 N N . THR A 1 128 ? -2.698 6.091 23.455 1.00 47.59 128 THR A N 1
ATOM 976 C CA . THR A 1 128 ? -3.629 5.114 24.054 1.00 47.59 128 THR A CA 1
ATOM 977 C C . THR A 1 128 ? -2.938 4.112 24.992 1.00 47.59 128 THR A C 1
ATOM 979 O O . THR A 1 128 ? -3.604 3.222 25.517 1.00 47.59 128 THR A O 1
ATOM 982 N N . PHE A 1 129 ? -1.631 4.277 25.241 1.00 39.78 129 PHE A N 1
ATOM 983 C CA . PHE A 1 129 ? -0.821 3.451 26.152 1.00 39.78 129 PHE A CA 1
ATOM 984 C C . PHE A 1 129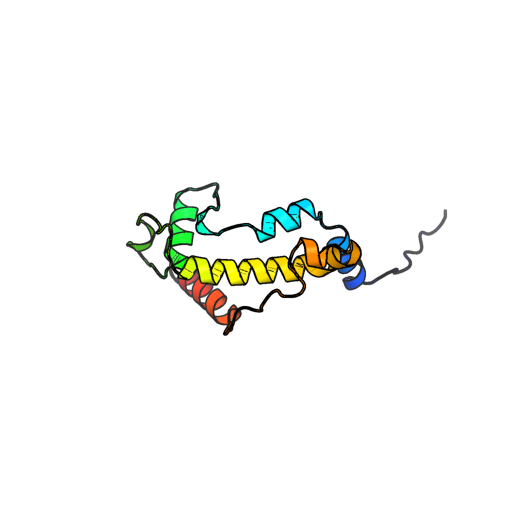 ? -0.285 4.206 27.392 1.00 39.78 129 PHE A C 1
ATOM 986 O O . PHE A 1 129 ? 0.613 3.694 28.062 1.00 39.78 129 PHE A O 1
ATOM 993 N N . GLU A 1 130 ? -0.826 5.385 27.714 1.00 36.88 130 GLU A N 1
ATOM 994 C CA . GLU A 1 130 ? -0.614 6.087 29.000 1.00 36.88 130 GLU A CA 1
ATOM 995 C C . GLU A 1 130 ? -1.864 5.990 29.882 1.00 36.88 130 GLU A C 1
ATOM 997 O O . GLU A 1 130 ? -1.700 5.788 31.107 1.00 36.88 130 GLU A O 1
#

Radius of gyration: 19.84 Å; chains: 1; bounding box: 67×29×49 Å

Foldseek 3Di:
DDDPDPDPPDDPVVVLLVVLLPDDVVVLLVQLPDFLLPDDDPDPLVSQQVLQVLLPDDDVSSVDGHDNDDVSSVLVSLQSSLVSLVSNVSNCVVVVNCVVSVSVPRDHRPDDPVVVVVVVSVVVVVVVPD

Sequence (130 aa):
GVAYEWEHKGGAHAFKAAREVAFPLDLAKKALGIRVQDALASNDDDRRHILNAIVGRTGQGLELAPSQDDPAYSQLNVALRWRLAMAMFPSADSAGSLDALGLRNIQEPEGEKWQQRAESLYKALAGTFE

Organism: NCBI:txid1333877